Protein AF-A0A163IYZ2-F1 (afdb_monomer_lite)

Secondary structure (DSSP, 8-state):
----------PPPP---PPPHHHHHHHHHHHHHHTT----TT--SSS-HHHHHHHHHHHHTT--SS--------------HHHHHHH-HHHHHHHHHHHHHHT------

Structure (mmCIF, N/CA/C/O backbone):
data_AF-A0A163IYZ2-F1
#
_entry.id   AF-A0A163IYZ2-F1
#
loop_
_atom_site.group_PDB
_atom_site.id
_atom_site.type_symbol
_atom_site.label_atom_id
_atom_site.label_alt_id
_atom_site.label_comp_id
_atom_site.label_asym_id
_atom_site.label_entity_id
_atom_site.label_seq_id
_atom_site.pdbx_PDB_ins_code
_atom_site.Cartn_x
_atom_site.Cartn_y
_atom_site.Cartn_z
_atom_site.occupancy
_atom_site.B_iso_or_equiv
_atom_site.auth_seq_id
_atom_site.auth_comp_id
_atom_site.auth_asym_id
_atom_site.auth_atom_id
_atom_site.pdbx_PDB_model_num
ATOM 1 N N . MET A 1 1 ? -17.310 34.426 28.189 1.00 46.28 1 MET A N 1
ATOM 2 C CA . MET A 1 1 ? -17.205 32.965 28.386 1.00 46.28 1 MET A CA 1
ATOM 3 C C . MET A 1 1 ? -15.788 32.547 28.017 1.00 46.28 1 MET A C 1
ATOM 5 O O . MET A 1 1 ? -15.403 32.815 26.884 1.00 46.28 1 MET A O 1
ATOM 9 N N . PRO A 1 2 ? -14.975 32.016 28.946 1.00 46.97 2 PRO A N 1
ATOM 10 C CA . PRO A 1 2 ? -13.614 31.587 28.637 1.00 46.97 2 PRO A CA 1
ATOM 11 C C . PRO A 1 2 ? -13.666 30.297 27.807 1.00 46.97 2 PRO A C 1
ATOM 13 O O . PRO A 1 2 ? -14.372 29.355 28.161 1.00 46.97 2 PRO A O 1
ATOM 16 N N . GLY A 1 3 ? -12.967 30.285 26.671 1.00 51.25 3 GLY A N 1
ATOM 17 C CA . GLY A 1 3 ? -12.940 29.157 25.744 1.00 51.25 3 GLY A CA 1
ATOM 18 C C . GLY A 1 3 ? -12.259 27.939 26.364 1.00 51.25 3 GLY A C 1
ATOM 19 O O . GLY A 1 3 ? -11.091 27.996 26.742 1.00 51.25 3 GLY A O 1
ATOM 20 N N . THR A 1 4 ? -12.992 26.833 26.461 1.00 57.66 4 THR A N 1
ATOM 21 C CA . THR A 1 4 ? -12.463 25.537 26.886 1.00 57.66 4 THR A CA 1
ATOM 22 C C . THR A 1 4 ? -11.518 25.004 25.812 1.00 57.66 4 THR A C 1
ATOM 24 O O . THR A 1 4 ? -11.944 24.564 24.745 1.00 57.66 4 THR A O 1
ATOM 27 N N . GLN A 1 5 ? -10.218 25.060 26.085 1.00 53.09 5 GLN A N 1
ATOM 28 C CA . GLN A 1 5 ? -9.194 24.432 25.260 1.00 53.09 5 GLN A CA 1
ATOM 29 C C . GLN A 1 5 ? -9.227 22.921 25.544 1.00 53.09 5 GLN A C 1
ATOM 31 O O . GLN A 1 5 ? -8.809 22.473 26.609 1.00 53.09 5 GLN A O 1
ATOM 36 N N . PHE A 1 6 ? -9.774 22.122 24.626 1.00 57.25 6 PHE A N 1
ATOM 37 C CA . PHE A 1 6 ? -9.671 20.666 24.722 1.00 57.25 6 PHE A CA 1
ATOM 38 C C . PHE A 1 6 ? -8.248 20.251 24.345 1.00 57.25 6 PHE A C 1
ATOM 40 O O . PHE A 1 6 ? -7.871 20.252 23.174 1.00 57.25 6 PHE A O 1
ATOM 47 N N . GLU A 1 7 ? -7.445 19.918 25.353 1.00 57.88 7 GLU A N 1
ATOM 48 C CA . GLU A 1 7 ? -6.088 19.414 25.180 1.00 57.88 7 GLU A CA 1
ATOM 49 C C . GLU A 1 7 ? -6.132 18.027 24.507 1.00 57.88 7 GLU A C 1
ATOM 51 O O . GLU A 1 7 ? -6.506 17.014 25.105 1.00 57.88 7 GLU A O 1
ATOM 56 N N . MET A 1 8 ? -5.775 17.960 23.223 1.00 55.72 8 MET A N 1
ATOM 57 C CA . MET A 1 8 ? -5.551 16.687 22.541 1.00 55.72 8 MET A CA 1
ATOM 58 C C . MET A 1 8 ? -4.178 16.144 22.946 1.00 55.72 8 MET A C 1
ATOM 60 O O . MET A 1 8 ? -3.156 16.498 22.365 1.00 55.72 8 MET A O 1
ATOM 64 N N . LYS A 1 9 ? -4.156 15.249 23.938 1.00 56.62 9 LYS A N 1
ATOM 65 C CA . LYS A 1 9 ? -2.956 14.512 24.356 1.00 56.62 9 LYS A CA 1
ATOM 66 C C . LYS A 1 9 ? -2.598 13.447 23.316 1.00 56.62 9 LYS A C 1
ATOM 68 O O . LYS A 1 9 ? -3.014 12.290 23.401 1.00 56.62 9 LYS A O 1
ATOM 73 N N . ILE A 1 10 ? -1.861 13.857 22.289 1.00 60.97 10 ILE A N 1
ATOM 74 C CA . ILE A 1 10 ? -1.309 12.954 21.279 1.00 60.97 10 ILE A CA 1
ATOM 75 C C . ILE A 1 10 ? -0.127 12.227 21.932 1.00 60.97 10 ILE A C 1
ATOM 77 O O . ILE A 1 10 ? 0.869 12.852 22.287 1.00 60.97 10 ILE A O 1
ATOM 81 N N . ASN A 1 11 ? -0.244 10.913 22.146 1.00 63.53 11 ASN A N 1
ATOM 82 C CA . ASN A 1 11 ? 0.881 10.114 22.638 1.00 63.53 11 ASN A CA 1
ATOM 83 C C . ASN A 1 11 ? 2.065 10.245 21.667 1.00 63.53 11 ASN A C 1
ATOM 85 O O . ASN A 1 11 ? 1.833 10.250 20.452 1.00 63.53 11 ASN A O 1
ATOM 89 N N . PRO A 1 12 ? 3.313 10.308 22.167 1.00 61.53 12 PRO A N 1
ATOM 90 C CA . PRO A 1 12 ? 4.474 10.350 21.295 1.00 61.53 12 PRO A CA 1
ATOM 91 C C . PRO A 1 12 ? 4.440 9.136 20.356 1.00 61.53 12 PRO A C 1
ATOM 93 O O . PRO A 1 12 ? 4.047 8.040 20.786 1.00 61.53 12 PRO A O 1
ATOM 96 N N . PRO A 1 13 ? 4.803 9.311 19.073 1.00 60.50 13 PRO A N 1
ATOM 97 C CA . PRO A 1 13 ? 4.909 8.187 18.160 1.00 60.50 13 PRO A CA 1
ATOM 98 C C . PRO A 1 13 ? 5.814 7.143 18.814 1.00 60.50 13 PRO A C 1
ATOM 100 O O . PRO A 1 13 ? 6.842 7.486 19.403 1.00 60.50 13 PRO A O 1
ATOM 103 N N . ARG A 1 14 ? 5.392 5.871 18.780 1.00 67.25 14 ARG A N 1
ATOM 104 C CA . ARG A 1 14 ? 6.232 4.765 19.256 1.00 67.25 14 ARG A CA 1
ATOM 105 C C . ARG A 1 14 ? 7.623 4.963 18.664 1.00 67.25 14 ARG A C 1
ATOM 107 O O . ARG A 1 14 ? 7.717 5.208 17.464 1.00 67.25 14 ARG A O 1
ATOM 114 N N . GLN A 1 15 ? 8.642 4.873 19.517 1.00 62.19 15 GLN A N 1
ATOM 115 C CA . GLN A 1 15 ? 10.062 4.921 19.168 1.00 62.19 15 GLN A CA 1
ATOM 116 C C . GLN A 1 15 ? 10.373 3.748 18.227 1.00 62.19 15 GLN A C 1
ATOM 118 O O . GLN A 1 15 ? 10.853 2.697 18.637 1.00 62.19 15 GLN A O 1
ATOM 123 N N . ALA A 1 16 ? 9.967 3.879 16.970 1.00 61.50 16 ALA A N 1
ATOM 124 C CA . ALA A 1 16 ? 10.327 2.982 15.899 1.00 61.50 16 ALA A CA 1
ATOM 125 C C . ALA A 1 16 ? 11.645 3.502 15.345 1.00 61.50 16 ALA A C 1
ATOM 127 O O . ALA A 1 16 ? 11.788 4.701 15.111 1.00 61.50 16 ALA A O 1
ATOM 128 N N . GLN A 1 17 ? 12.604 2.602 15.159 1.00 74.69 17 GLN A N 1
ATOM 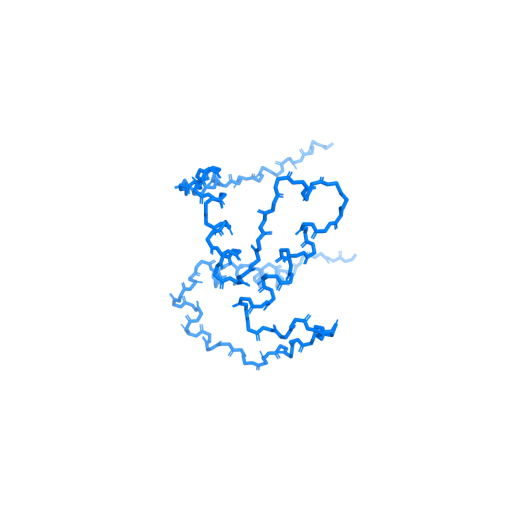129 C CA . GLN A 1 17 ? 13.858 2.951 14.518 1.00 74.69 17 GLN A CA 1
ATOM 130 C C . GLN A 1 17 ? 13.552 3.438 13.101 1.00 74.69 17 GLN A C 1
ATOM 132 O O . GLN A 1 17 ? 13.237 2.641 12.213 1.00 74.69 17 GLN A O 1
ATOM 137 N N . GLU A 1 18 ? 13.632 4.749 12.898 1.00 76.12 18 GLU A N 1
ATOM 138 C CA . GLU A 1 18 ? 13.545 5.323 11.568 1.00 76.12 18 GLU A CA 1
ATOM 139 C C . GLU A 1 18 ? 14.752 4.836 10.763 1.00 76.12 18 GLU A C 1
ATOM 141 O O . GLU A 1 18 ? 15.884 4.746 11.262 1.00 76.12 18 GLU A O 1
ATOM 146 N N . TRP A 1 19 ? 14.499 4.423 9.525 1.00 83.94 19 TRP A N 1
ATOM 147 C CA . TRP A 1 19 ? 15.570 3.955 8.662 1.00 83.94 19 TRP A CA 1
ATOM 148 C C . TRP A 1 19 ? 16.495 5.114 8.314 1.00 83.94 19 TRP A C 1
ATOM 150 O O . TRP A 1 19 ? 16.046 6.205 7.970 1.00 83.94 19 TRP A O 1
ATOM 160 N N . SER A 1 20 ? 17.805 4.859 8.351 1.00 88.19 20 SER A N 1
ATOM 161 C CA . SER A 1 20 ? 18.768 5.852 7.882 1.00 88.19 20 SER A CA 1
ATOM 162 C C . SER A 1 20 ? 18.538 6.148 6.395 1.00 88.19 20 SER A C 1
ATOM 164 O O . SER A 1 20 ? 18.199 5.251 5.614 1.00 88.19 20 SER A O 1
ATOM 166 N N . TYR A 1 21 ? 18.781 7.392 5.975 1.00 82.00 21 TYR A N 1
ATOM 167 C CA . TYR A 1 21 ? 18.680 7.793 4.567 1.00 82.00 21 TYR A CA 1
ATOM 168 C C . TYR A 1 21 ? 19.524 6.899 3.643 1.00 82.00 21 TYR A C 1
ATOM 170 O O . TYR A 1 21 ? 19.106 6.572 2.533 1.00 82.00 21 TYR A O 1
ATOM 178 N N . SER A 1 22 ? 20.691 6.454 4.123 1.00 85.69 22 SER A N 1
ATOM 179 C CA . SER A 1 22 ? 21.566 5.533 3.392 1.00 85.69 22 SER A CA 1
ATOM 180 C C . SER A 1 22 ? 20.887 4.184 3.153 1.00 85.69 22 SER A C 1
ATOM 182 O O . SER A 1 22 ? 20.791 3.737 2.010 1.00 85.69 22 SER A O 1
ATOM 184 N N . SER A 1 23 ? 20.332 3.582 4.209 1.00 86.12 23 SER A N 1
ATOM 185 C CA . SER A 1 23 ? 19.610 2.307 4.131 1.00 86.12 23 SER A CA 1
ATOM 186 C C . SER A 1 23 ? 18.390 2.402 3.212 1.00 86.12 23 SER A C 1
ATOM 188 O O . SER A 1 23 ? 18.135 1.498 2.419 1.00 86.12 23 SER A O 1
ATOM 190 N N . HIS A 1 24 ? 17.662 3.519 3.276 1.00 84.19 24 HIS A N 1
ATOM 191 C CA . HIS A 1 24 ? 16.523 3.782 2.401 1.00 84.19 24 HIS A CA 1
ATOM 192 C C . HIS A 1 24 ? 16.942 3.931 0.928 1.00 84.19 24 HIS A C 1
ATOM 194 O O . HIS A 1 24 ? 16.335 3.347 0.033 1.00 84.19 24 HIS A O 1
ATOM 200 N N . ARG A 1 25 ? 18.025 4.665 0.655 1.00 83.75 25 ARG A N 1
ATOM 201 C CA . ARG A 1 25 ? 18.556 4.839 -0.703 1.00 83.75 25 ARG A CA 1
ATOM 202 C C . ARG A 1 25 ? 19.088 3.530 -1.290 1.00 83.75 25 ARG A C 1
ATOM 204 O O . ARG A 1 25 ? 18.891 3.270 -2.476 1.00 83.75 25 ARG A O 1
ATOM 211 N N . GLU A 1 26 ? 19.772 2.720 -0.486 1.00 86.00 26 GLU A N 1
ATOM 212 C CA . GLU A 1 26 ? 20.317 1.429 -0.913 1.00 86.00 26 GLU A CA 1
ATOM 213 C C . GLU A 1 26 ? 19.204 0.432 -1.259 1.00 86.00 26 GLU A C 1
ATOM 215 O O . GLU A 1 26 ? 19.280 -0.234 -2.293 1.00 86.00 26 GLU A O 1
ATOM 220 N N . SER A 1 27 ? 18.144 0.359 -0.445 1.00 85.75 27 SER A N 1
ATOM 221 C CA . SER A 1 27 ? 17.010 -0.532 -0.715 1.00 85.75 27 SER A CA 1
ATOM 222 C C . SER A 1 27 ? 16.259 -0.138 -1.989 1.00 85.75 27 SER A C 1
ATOM 224 O O . SER A 1 27 ? 15.949 -1.009 -2.804 1.00 85.75 27 SER A O 1
ATOM 226 N N . ILE A 1 28 ? 16.075 1.165 -2.235 1.00 82.88 28 ILE A N 1
ATOM 227 C CA . ILE A 1 28 ? 15.527 1.669 -3.504 1.00 82.88 28 ILE A CA 1
ATOM 228 C C . ILE A 1 28 ? 16.428 1.274 -4.681 1.00 82.88 28 ILE A C 1
ATOM 230 O O . ILE A 1 28 ? 15.938 0.804 -5.706 1.00 82.88 28 ILE A O 1
ATOM 234 N N . GLY A 1 29 ? 17.749 1.420 -4.542 1.00 83.25 29 GLY A N 1
ATOM 235 C CA . GLY A 1 29 ? 18.706 1.030 -5.579 1.00 83.25 29 GLY A CA 1
ATOM 236 C C . GLY A 1 29 ? 18.631 -0.458 -5.936 1.00 83.25 29 GLY A C 1
ATOM 237 O O . GLY A 1 29 ? 18.633 -0.801 -7.118 1.00 83.25 29 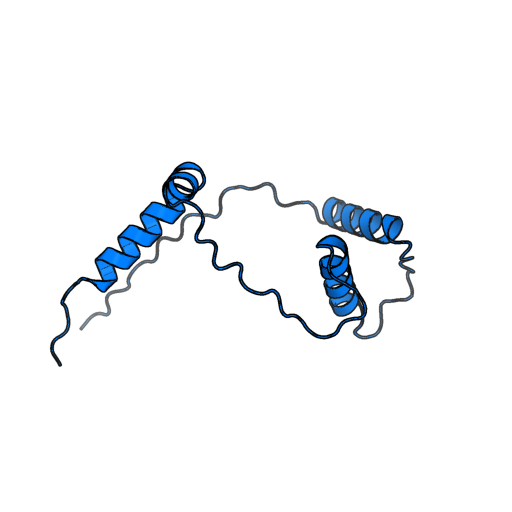GLY A O 1
ATOM 238 N N . LYS A 1 30 ? 18.502 -1.334 -4.930 1.00 85.06 30 LYS A N 1
ATOM 239 C CA . LYS A 1 30 ? 18.343 -2.787 -5.121 1.00 85.06 30 LYS A CA 1
ATOM 240 C C . LYS A 1 30 ? 17.050 -3.133 -5.860 1.00 85.06 30 LYS A C 1
ATOM 242 O O . LYS A 1 30 ? 17.097 -3.945 -6.779 1.00 85.06 30 LYS A O 1
ATOM 247 N N . ALA A 1 31 ? 15.935 -2.487 -5.511 1.00 81.81 31 ALA A N 1
ATOM 248 C CA . ALA A 1 31 ? 14.653 -2.690 -6.188 1.00 81.81 31 ALA A CA 1
ATOM 249 C C . ALA A 1 31 ? 14.688 -2.237 -7.658 1.00 81.81 31 ALA A C 1
ATOM 251 O O . ALA A 1 31 ? 14.171 -2.914 -8.540 1.00 81.81 31 ALA A O 1
ATOM 252 N N . LEU A 1 32 ? 15.338 -1.107 -7.952 1.00 79.81 32 LEU A N 1
ATOM 253 C CA . LEU A 1 32 ? 15.503 -0.647 -9.334 1.00 79.81 32 LEU A CA 1
ATOM 254 C C . LEU A 1 32 ? 16.398 -1.593 -10.142 1.00 79.81 32 LEU A C 1
ATOM 256 O O . LEU A 1 32 ? 16.095 -1.886 -11.296 1.00 79.81 32 LEU A O 1
ATOM 260 N N . TYR A 1 33 ? 17.467 -2.105 -9.528 1.00 80.88 33 TYR A N 1
ATOM 261 C CA . TYR A 1 33 ? 18.370 -3.058 -10.166 1.00 80.88 33 TYR A CA 1
ATOM 262 C C . TYR A 1 33 ? 17.684 -4.392 -10.487 1.00 80.88 33 TYR A C 1
ATOM 264 O O . TYR A 1 33 ? 17.833 -4.886 -11.602 1.00 80.88 33 TYR A O 1
ATOM 272 N N . SER A 1 34 ? 16.892 -4.950 -9.563 1.00 78.69 34 SER A N 1
ATOM 273 C CA . SER A 1 34 ? 16.148 -6.196 -9.808 1.00 78.69 34 SER A CA 1
ATOM 274 C C . SER A 1 34 ? 15.090 -6.053 -10.905 1.00 78.69 34 SER A C 1
ATOM 276 O O . SER A 1 34 ? 14.796 -7.025 -11.593 1.00 78.69 34 SER A O 1
ATOM 278 N N . LEU A 1 35 ? 14.563 -4.842 -11.111 1.00 76.81 35 LEU A N 1
ATOM 279 C CA . LEU A 1 35 ? 13.659 -4.512 -12.217 1.00 76.81 35 LEU A CA 1
ATOM 280 C C . LEU A 1 35 ? 14.392 -4.137 -13.524 1.00 76.81 35 LEU A C 1
ATOM 282 O O . LEU A 1 35 ? 13.743 -3.770 -14.501 1.00 76.81 35 LEU A O 1
ATOM 286 N N . GLY A 1 36 ? 15.730 -4.185 -13.568 1.00 77.56 36 GLY A N 1
ATOM 287 C CA . GLY A 1 36 ? 16.519 -3.796 -14.746 1.00 77.56 36 GLY A CA 1
ATOM 288 C C . GLY A 1 36 ? 16.513 -2.289 -15.041 1.00 77.56 36 GLY A C 1
ATOM 289 O O . GLY A 1 36 ? 16.955 -1.852 -16.106 1.00 77.56 36 GLY A O 1
ATOM 290 N N . ILE A 1 37 ? 16.031 -1.466 -14.105 1.00 71.69 37 ILE A N 1
ATOM 291 C CA . ILE A 1 37 ? 15.941 -0.013 -14.250 1.00 71.69 37 ILE A CA 1
ATOM 292 C C . ILE A 1 37 ? 17.276 0.604 -13.834 1.00 71.69 37 ILE A C 1
ATOM 294 O O . ILE A 1 37 ? 17.609 0.738 -12.655 1.00 71.69 37 ILE A O 1
ATOM 298 N N . ARG A 1 38 ? 18.059 1.032 -14.825 1.00 71.75 38 ARG A N 1
ATOM 299 C CA . ARG A 1 38 ? 19.357 1.671 -14.594 1.00 71.75 38 ARG A CA 1
ATOM 300 C C . ARG A 1 38 ? 19.179 3.153 -14.247 1.00 71.75 38 ARG A C 1
ATOM 302 O O . ARG A 1 38 ? 18.919 3.974 -15.124 1.00 71.75 38 ARG A O 1
ATOM 309 N N . SER A 1 39 ? 19.364 3.515 -12.978 1.00 60.22 39 SER A N 1
ATOM 310 C CA . SER A 1 39 ? 19.444 4.922 -12.559 1.00 60.22 39 SER A CA 1
ATOM 311 C C . SER A 1 39 ? 20.801 5.510 -12.972 1.00 60.22 39 SER A C 1
ATOM 313 O O . SER A 1 39 ? 21.844 4.966 -12.611 1.00 60.22 39 SER A O 1
ATOM 315 N N . ASN A 1 40 ? 20.820 6.592 -13.758 1.00 63.06 40 ASN A N 1
ATOM 316 C CA . ASN A 1 40 ? 22.054 7.298 -14.124 1.00 63.06 40 ASN A CA 1
ATOM 317 C C . ASN A 1 40 ? 22.093 8.697 -13.483 1.00 63.06 40 ASN A C 1
ATOM 319 O O . ASN A 1 40 ? 21.061 9.340 -13.295 1.00 63.06 40 ASN A O 1
ATOM 323 N N . LYS A 1 41 ? 23.304 9.195 -13.194 1.00 60.72 41 LYS A N 1
ATOM 324 C CA . LYS A 1 41 ? 23.545 10.484 -12.512 1.00 60.72 41 LYS A CA 1
ATOM 325 C C . LYS A 1 41 ? 22.938 11.701 -13.241 1.00 60.72 41 LYS A C 1
ATOM 327 O O . LYS A 1 41 ? 22.756 12.740 -12.619 1.00 60.72 41 LYS A O 1
ATOM 332 N N . LYS A 1 42 ? 22.608 11.583 -14.535 1.00 55.97 42 LYS A N 1
ATOM 333 C CA . LYS A 1 42 ? 22.079 12.665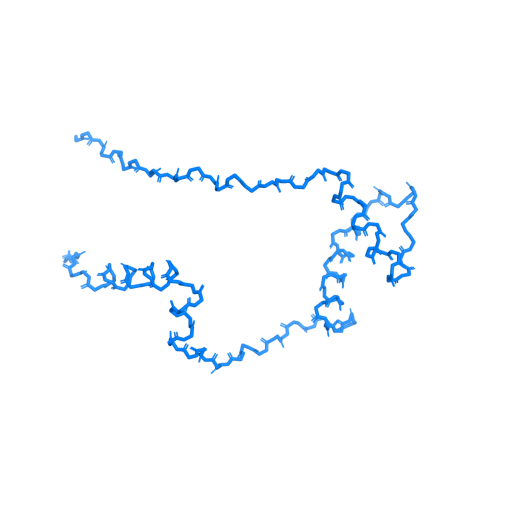 -15.386 1.00 55.97 42 LYS A CA 1
ATOM 334 C C . LYS A 1 42 ? 20.542 12.712 -15.459 1.00 55.97 42 LYS A C 1
ATOM 336 O O . LYS A 1 42 ? 20.003 13.595 -16.113 1.00 55.97 42 LYS A O 1
ATOM 341 N N . THR A 1 43 ? 19.819 11.818 -14.780 1.00 57.00 43 THR A N 1
ATOM 342 C CA . THR A 1 43 ? 18.342 11.754 -14.837 1.00 57.00 43 THR A CA 1
ATOM 343 C C . THR A 1 43 ? 17.695 12.495 -13.661 1.00 57.00 43 THR A C 1
ATOM 345 O O . THR A 1 43 ? 16.919 11.922 -12.903 1.00 57.00 43 THR A O 1
ATOM 348 N N . HIS A 1 44 ? 18.040 13.773 -13.476 1.00 52.41 44 HIS A N 1
ATOM 349 C CA . HIS A 1 44 ? 17.514 14.590 -12.369 1.00 52.41 44 HIS A CA 1
ATOM 350 C C . HIS A 1 44 ? 16.867 15.918 -12.776 1.00 52.41 44 HIS A C 1
ATOM 352 O O . HIS A 1 44 ? 16.508 16.702 -11.904 1.00 52.41 44 HIS A O 1
ATOM 358 N N . ILE A 1 45 ? 16.629 16.170 -14.062 1.00 55.31 45 ILE A N 1
ATOM 359 C CA . ILE A 1 45 ? 15.888 17.361 -14.488 1.00 55.31 45 ILE A CA 1
ATOM 360 C C . ILE A 1 45 ? 14.621 16.907 -15.215 1.00 55.31 45 ILE A C 1
ATOM 362 O O . ILE A 1 45 ? 14.673 16.435 -16.344 1.00 55.31 45 ILE A O 1
ATOM 366 N N . ILE A 1 46 ? 13.501 17.079 -14.502 1.00 45.03 46 ILE A N 1
ATOM 367 C CA . ILE A 1 46 ? 12.105 17.147 -14.968 1.00 45.03 46 ILE A CA 1
ATOM 368 C C . ILE A 1 46 ? 11.256 15.865 -14.789 1.00 45.03 46 ILE A C 1
ATOM 370 O O . ILE A 1 46 ? 11.231 14.938 -15.590 1.00 45.03 46 ILE A O 1
ATOM 374 N N . CYS A 1 47 ? 10.490 15.890 -13.688 1.00 57.62 47 CYS A N 1
ATOM 375 C CA . CYS A 1 47 ? 9.116 15.381 -13.526 1.00 57.62 47 CYS A CA 1
ATOM 376 C C . CYS A 1 47 ? 8.831 13.859 -13.593 1.00 57.62 47 CYS A C 1
ATOM 378 O O . CYS A 1 47 ? 7.689 13.452 -13.413 1.00 57.62 47 CYS A O 1
ATOM 380 N N . GLY A 1 48 ? 9.829 12.986 -13.778 1.00 54.75 48 GLY A N 1
ATOM 381 C CA . GLY A 1 48 ? 9.585 11.537 -13.933 1.00 54.75 48 GLY A CA 1
ATOM 382 C C . GLY A 1 48 ? 9.753 10.642 -12.694 1.00 54.75 48 GLY A C 1
ATOM 383 O O . GLY A 1 48 ? 9.331 9.490 -12.734 1.00 54.75 48 GLY A O 1
ATOM 384 N N . SER A 1 49 ? 10.379 11.107 -11.604 1.00 58.03 49 SER A N 1
ATOM 385 C CA . SER A 1 49 ? 10.761 10.213 -10.488 1.00 58.03 49 SER A CA 1
ATOM 386 C C . SER A 1 49 ? 9.549 9.655 -9.729 1.00 58.03 49 SER A C 1
ATOM 388 O O . SER A 1 49 ? 9.438 8.447 -9.548 1.00 58.03 49 SER A O 1
ATOM 390 N N . SER A 1 50 ? 8.586 10.511 -9.367 1.00 60.25 50 SER A N 1
ATOM 391 C CA . SER A 1 50 ? 7.374 10.090 -8.643 1.00 60.25 50 SER A CA 1
ATOM 392 C C . SER A 1 50 ? 6.477 9.173 -9.486 1.00 60.25 50 SER A C 1
ATOM 394 O O . SER A 1 50 ? 5.990 8.159 -8.993 1.00 60.25 50 SER A O 1
ATOM 396 N N . ALA A 1 51 ? 6.336 9.460 -10.787 1.00 60.44 51 ALA A N 1
ATOM 397 C CA . ALA A 1 51 ? 5.587 8.609 -11.712 1.00 60.44 51 ALA A CA 1
ATOM 398 C C . ALA A 1 51 ? 6.211 7.207 -11.834 1.00 60.44 51 ALA A C 1
ATOM 400 O O . ALA A 1 51 ? 5.494 6.211 -11.773 1.00 60.44 51 ALA A O 1
ATOM 401 N N . ARG A 1 52 ? 7.548 7.121 -11.908 1.00 65.06 52 ARG A N 1
ATOM 402 C CA . ARG A 1 52 ? 8.276 5.841 -11.938 1.00 65.06 52 ARG A CA 1
ATOM 403 C C . ARG A 1 52 ? 8.206 5.087 -10.612 1.00 65.06 52 ARG A C 1
ATOM 405 O O . ARG A 1 52 ? 8.141 3.865 -10.624 1.00 65.06 52 ARG A O 1
ATOM 412 N N . VAL A 1 53 ? 8.183 5.784 -9.474 1.00 71.75 53 VAL A N 1
ATOM 413 C CA . VAL A 1 53 ? 7.957 5.157 -8.159 1.00 71.75 53 VAL A CA 1
ATOM 414 C C . VAL A 1 53 ? 6.533 4.607 -8.059 1.00 71.75 53 VAL A C 1
ATOM 416 O O . VAL A 1 53 ? 6.353 3.486 -7.596 1.00 71.75 53 VAL A O 1
ATOM 419 N N . ALA A 1 54 ? 5.525 5.336 -8.540 1.00 71.00 54 ALA A N 1
ATOM 420 C CA . ALA A 1 54 ? 4.145 4.855 -8.571 1.00 71.00 54 ALA A CA 1
ATOM 421 C C . ALA A 1 54 ? 3.972 3.633 -9.494 1.00 71.00 54 ALA A C 1
ATOM 423 O O . ALA A 1 54 ? 3.261 2.691 -9.149 1.00 71.00 54 ALA A O 1
ATOM 424 N N . GLU A 1 55 ? 4.644 3.620 -10.646 1.00 71.12 55 GLU A N 1
ATOM 425 C CA . GLU A 1 55 ? 4.673 2.477 -11.568 1.00 71.12 55 GLU A CA 1
ATOM 426 C C . GLU A 1 55 ? 5.434 1.275 -10.979 1.00 71.12 55 GLU A C 1
ATOM 428 O O . GLU A 1 55 ? 5.007 0.131 -11.130 1.00 71.12 55 GLU A O 1
ATOM 433 N N . LEU A 1 56 ? 6.505 1.524 -10.218 1.00 75.06 56 LEU A N 1
ATOM 434 C CA . LEU A 1 56 ? 7.238 0.498 -9.475 1.00 75.06 56 LEU A CA 1
ATOM 435 C C . LEU A 1 56 ? 6.387 -0.110 -8.352 1.00 75.06 56 LEU A C 1
ATOM 437 O O . LEU A 1 56 ? 6.293 -1.329 -8.262 1.00 75.06 56 LEU A O 1
ATOM 441 N N . VAL A 1 57 ? 5.718 0.708 -7.533 1.00 78.19 57 VAL A N 1
ATOM 442 C CA . VAL A 1 57 ? 4.789 0.233 -6.489 1.00 78.19 57 VAL A CA 1
ATOM 443 C C . VAL A 1 57 ? 3.653 -0.585 -7.103 1.00 78.19 57 VAL A C 1
ATOM 445 O O . VAL A 1 57 ? 3.285 -1.624 -6.560 1.00 78.19 57 VAL A O 1
ATOM 448 N N . ARG A 1 58 ? 3.151 -0.166 -8.270 1.00 74.88 58 ARG A N 1
ATOM 449 C CA . ARG A 1 58 ? 2.146 -0.902 -9.042 1.00 74.88 58 ARG A CA 1
ATOM 450 C C . ARG A 1 58 ? 2.659 -2.282 -9.469 1.00 74.88 58 ARG A C 1
ATOM 452 O O . ARG A 1 58 ? 2.017 -3.281 -9.162 1.00 74.88 58 ARG A O 1
ATOM 459 N N . SER A 1 59 ? 3.827 -2.339 -10.105 1.00 74.94 59 SER A N 1
ATOM 460 C CA . SER A 1 59 ? 4.449 -3.592 -10.550 1.00 74.94 59 SER A CA 1
ATOM 461 C C . SER A 1 59 ? 4.754 -4.539 -9.380 1.00 74.94 59 SER A C 1
ATOM 463 O O . SER A 1 59 ? 4.418 -5.720 -9.429 1.00 74.94 59 SER A O 1
ATOM 465 N N . MET A 1 60 ? 5.296 -4.016 -8.272 1.00 79.94 60 MET A N 1
ATOM 466 C CA . MET A 1 60 ? 5.587 -4.811 -7.069 1.00 79.94 60 MET A CA 1
ATOM 467 C C . MET A 1 60 ? 4.332 -5.378 -6.402 1.00 79.94 60 MET A C 1
ATOM 469 O O . MET A 1 60 ? 4.391 -6.443 -5.796 1.00 79.94 60 MET A O 1
ATOM 473 N N . ALA A 1 61 ? 3.199 -4.687 -6.510 1.00 76.56 61 ALA A N 1
ATOM 474 C CA . ALA A 1 61 ? 1.920 -5.175 -6.011 1.00 76.56 61 ALA A CA 1
ATOM 475 C C . ALA A 1 61 ? 1.195 -6.105 -7.011 1.00 76.56 61 ALA A C 1
ATOM 477 O O . ALA A 1 61 ? 0.050 -6.479 -6.770 1.00 76.56 61 ALA A O 1
ATOM 478 N N . GLY A 1 62 ? 1.858 -6.500 -8.110 1.00 76.44 62 GLY A N 1
ATOM 479 C CA . GLY A 1 62 ? 1.343 -7.445 -9.104 1.00 76.44 62 GLY A CA 1
ATOM 480 C C . GLY A 1 62 ? 0.379 -6.833 -10.122 1.00 76.44 62 GLY A C 1
ATOM 481 O O . GLY A 1 62 ? -0.289 -7.566 -10.849 1.00 76.44 62 GLY A O 1
ATOM 482 N N . PHE A 1 63 ? 0.280 -5.503 -10.182 1.00 71.69 63 PHE A N 1
ATOM 483 C CA . PHE A 1 63 ? -0.612 -4.818 -11.115 1.00 71.69 63 PHE A CA 1
ATOM 484 C C . PHE A 1 63 ? 0.058 -4.589 -12.482 1.00 71.69 63 PHE A C 1
ATOM 486 O O . PHE A 1 63 ? 1.244 -4.244 -12.528 1.00 71.69 63 PHE A O 1
ATOM 493 N N . PRO A 1 64 ? -0.689 -4.698 -13.601 1.00 73.06 64 PRO A N 1
ATOM 494 C CA . PRO A 1 64 ? -0.165 -4.418 -14.937 1.00 73.06 64 PRO A CA 1
ATOM 495 C C . PRO A 1 64 ? 0.383 -2.988 -15.059 1.00 73.06 64 PRO A C 1
ATOM 497 O O . PRO A 1 64 ? -0.228 -2.028 -14.585 1.00 73.06 64 PRO A O 1
ATOM 500 N N . THR A 1 65 ? 1.522 -2.826 -15.734 1.00 66.69 65 THR A N 1
ATOM 501 C CA . THR A 1 65 ? 2.192 -1.524 -15.916 1.00 66.69 65 THR A CA 1
ATOM 502 C C . THR A 1 65 ? 1.508 -0.636 -16.958 1.00 66.69 65 THR A C 1
ATOM 504 O O . THR A 1 65 ? 1.549 0.586 -16.843 1.00 66.69 65 THR A O 1
ATOM 507 N N . TYR A 1 66 ? 0.841 -1.236 -17.949 1.00 63.66 66 TYR A N 1
ATOM 508 C CA . TYR A 1 66 ? 0.315 -0.521 -19.119 1.00 63.66 66 TYR A CA 1
ATOM 509 C C . TYR A 1 66 ? -1.162 -0.121 -19.015 1.00 63.66 66 TYR A C 1
ATOM 511 O O . TYR A 1 66 ? -1.628 0.718 -19.789 1.00 63.66 66 TYR A O 1
ATOM 519 N N . ASP A 1 67 ? -1.901 -0.701 -18.065 1.00 61.66 67 ASP A N 1
ATOM 520 C CA . ASP A 1 67 ? -3.327 -0.431 -17.936 1.00 61.66 67 ASP A CA 1
ATOM 521 C C . ASP A 1 67 ? -3.561 0.802 -17.052 1.00 61.66 67 ASP A C 1
ATOM 523 O O . ASP A 1 67 ? -3.107 0.895 -15.907 1.00 61.66 67 ASP A O 1
ATOM 527 N N . ARG A 1 68 ? -4.206 1.819 -17.629 1.00 69.12 68 ARG A N 1
ATOM 528 C CA . ARG A 1 68 ? -4.445 3.128 -16.997 1.00 69.12 68 ARG A CA 1
ATOM 529 C C . ARG A 1 68 ? -5.644 3.117 -16.048 1.00 69.12 68 ARG A C 1
ATOM 531 O O . ARG A 1 68 ? -5.853 4.104 -15.343 1.00 69.12 68 ARG A O 1
ATOM 538 N N . PHE A 1 69 ? -6.411 2.031 -16.011 1.00 61.97 69 PHE A N 1
ATOM 539 C CA . PHE A 1 69 ? -7.603 1.917 -15.183 1.00 61.97 69 PHE A CA 1
ATOM 540 C C . PHE A 1 69 ? -7.298 1.194 -13.871 1.00 61.97 69 PHE A C 1
ATOM 542 O O . PHE A 1 69 ? -6.963 0.014 -13.836 1.00 61.97 69 PHE A O 1
ATOM 549 N N . PHE A 1 70 ? -7.438 1.920 -12.763 1.00 59.56 70 PHE A N 1
ATOM 550 C CA . PHE A 1 70 ? -7.351 1.364 -11.417 1.00 59.56 70 PHE A CA 1
ATOM 551 C C . PHE A 1 70 ? -8.747 0.980 -10.926 1.00 59.56 70 PHE A C 1
ATOM 553 O O . PHE A 1 70 ? -9.395 1.755 -10.227 1.00 59.56 70 PHE A O 1
ATOM 560 N N . TYR A 1 71 ? -9.226 -0.210 -11.279 1.00 59.72 71 TYR A N 1
ATOM 561 C CA . TYR A 1 71 ? -10.399 -0.790 -10.626 1.00 59.72 71 TYR A CA 1
ATOM 562 C C . TYR A 1 71 ? -9.981 -2.053 -9.880 1.00 59.72 71 TYR A C 1
ATOM 564 O O . TYR A 1 71 ? -10.060 -3.169 -10.382 1.00 59.72 71 TYR A O 1
ATOM 572 N N . LEU A 1 72 ? -9.526 -1.863 -8.642 1.00 64.94 72 LEU A N 1
ATOM 573 C CA . LEU A 1 72 ? -9.631 -2.923 -7.654 1.00 64.94 72 LEU A CA 1
ATOM 574 C C . LEU A 1 72 ? -11.093 -2.977 -7.234 1.00 64.94 72 LEU A C 1
ATOM 576 O O . LEU A 1 72 ? -11.569 -2.083 -6.530 1.00 64.94 72 LEU A O 1
ATOM 580 N N . ALA A 1 73 ? -11.811 -4.016 -7.660 1.00 64.19 73 ALA A N 1
ATOM 581 C CA . ALA A 1 73 ? -13.056 -4.356 -6.997 1.00 64.19 73 ALA A CA 1
ATOM 582 C C . ALA A 1 73 ? -12.727 -4.511 -5.509 1.00 64.19 73 ALA A C 1
ATOM 584 O O . ALA A 1 73 ? -11.873 -5.321 -5.139 1.00 64.19 73 ALA A O 1
ATOM 585 N N . ARG A 1 74 ? -13.352 -3.699 -4.647 1.00 62.25 74 ARG A N 1
ATOM 586 C CA . ARG A 1 74 ? -13.300 -3.976 -3.214 1.00 62.25 74 ARG A CA 1
ATOM 587 C C . ARG A 1 74 ? -13.882 -5.367 -3.051 1.00 62.25 74 ARG A C 1
ATOM 589 O O . ARG A 1 74 ? -15.059 -5.568 -3.341 1.00 62.25 74 ARG A O 1
ATOM 596 N N . ALA A 1 75 ? -13.054 -6.322 -2.645 1.00 60.44 75 ALA A N 1
ATOM 597 C CA . ALA A 1 75 ? -13.565 -7.611 -2.234 1.00 60.44 75 ALA A CA 1
ATOM 598 C C . ALA A 1 75 ? -14.527 -7.332 -1.074 1.00 60.44 75 ALA A C 1
ATOM 600 O O . ALA A 1 75 ? -14.099 -6.898 -0.007 1.00 60.44 75 ALA A O 1
ATOM 601 N N . ALA A 1 76 ? -15.824 -7.529 -1.306 1.00 59.38 76 ALA A N 1
ATOM 602 C CA . ALA A 1 76 ? -16.881 -7.412 -0.302 1.00 59.38 76 ALA A CA 1
ATOM 603 C C . ALA A 1 76 ? -16.878 -8.631 0.639 1.00 59.38 76 ALA A C 1
ATOM 605 O O . ALA A 1 76 ? -17.917 -9.178 0.989 1.00 59.38 76 ALA A O 1
ATOM 606 N N . LEU A 1 77 ? -15.685 -9.107 0.985 1.00 68.31 77 LEU A N 1
ATOM 607 C CA . LEU A 1 77 ? -15.481 -10.086 2.031 1.00 68.31 77 LEU A CA 1
ATOM 608 C C . LEU A 1 77 ? -15.144 -9.282 3.269 1.00 68.31 77 LEU A C 1
ATOM 610 O O . LEU A 1 77 ? -13.988 -8.916 3.479 1.00 68.31 77 LEU A O 1
ATOM 614 N N . ASP A 1 78 ? -16.169 -8.982 4.062 1.00 70.25 78 ASP A N 1
ATOM 615 C CA . ASP A 1 78 ? -15.939 -8.531 5.422 1.00 70.25 78 ASP A CA 1
ATOM 616 C C . ASP A 1 78 ? -15.134 -9.634 6.125 1.00 70.25 78 ASP A C 1
ATOM 618 O O . ASP A 1 78 ? -15.615 -10.768 6.252 1.00 70.25 78 ASP A O 1
ATOM 622 N N . PRO A 1 79 ? -13.873 -9.368 6.514 1.00 75.44 79 PRO A N 1
ATOM 623 C CA . PRO A 1 79 ? -13.063 -10.375 7.174 1.00 75.44 79 PRO A CA 1
ATOM 624 C C . PRO A 1 79 ? -13.779 -10.827 8.455 1.00 75.44 79 PRO A C 1
ATOM 626 O O . PRO A 1 79 ? -14.400 -9.997 9.130 1.00 75.44 79 PRO A O 1
ATOM 629 N N . PRO A 1 80 ? -13.699 -12.119 8.832 1.00 83.00 80 PRO A N 1
ATOM 630 C CA . PRO A 1 80 ? -14.401 -12.625 10.003 1.00 83.00 80 PRO A CA 1
ATOM 631 C C . PRO A 1 80 ? -14.094 -11.758 11.225 1.00 83.00 80 PRO A C 1
ATOM 633 O O . PRO A 1 80 ? -12.936 -11.607 11.618 1.00 83.00 80 PRO A O 1
ATOM 636 N N . THR A 1 81 ? -15.125 -11.185 11.847 1.00 77.69 81 THR A N 1
ATOM 637 C CA . THR A 1 81 ? -14.955 -10.192 12.920 1.00 77.69 81 THR A CA 1
ATOM 638 C C . THR A 1 81 ? -14.115 -10.727 14.086 1.00 77.69 81 THR A C 1
ATOM 640 O O . THR A 1 81 ? -13.363 -9.981 14.714 1.00 77.69 81 THR A O 1
ATOM 643 N N . SER A 1 82 ? -14.189 -12.034 14.356 1.00 82.81 82 SER A N 1
ATOM 644 C CA . SER A 1 82 ? -13.371 -12.719 15.364 1.00 82.81 82 SER A CA 1
ATOM 645 C C . SER A 1 82 ? -11.869 -12.679 15.054 1.00 82.81 82 SER A C 1
ATOM 647 O O . SER A 1 82 ? -11.058 -12.568 15.974 1.00 82.81 82 SER A O 1
ATOM 649 N N . LEU A 1 83 ? -11.487 -12.724 13.777 1.00 83.81 83 LEU A N 1
ATOM 650 C CA . LEU A 1 83 ? -10.101 -12.662 13.319 1.00 83.81 83 LEU A CA 1
ATOM 651 C C . LEU A 1 83 ? -9.550 -11.236 13.428 1.00 83.81 83 LEU A C 1
ATOM 653 O O . LEU A 1 83 ? -8.464 -11.034 13.971 1.00 83.81 83 LEU A O 1
ATOM 657 N N . CYS A 1 84 ? -10.330 -10.235 13.015 1.00 82.50 84 CYS A N 1
ATOM 658 C CA . CYS A 1 84 ? -9.947 -8.827 13.145 1.00 82.50 84 CYS A CA 1
ATOM 659 C C . CYS A 1 84 ? -9.749 -8.408 14.605 1.00 82.50 84 CYS A C 1
ATOM 661 O O . CYS A 1 84 ? -8.769 -7.735 14.919 1.00 82.50 84 CYS A O 1
ATOM 663 N N . LYS A 1 85 ? -10.632 -8.858 15.506 1.00 82.88 85 LYS A N 1
ATOM 664 C CA . LYS A 1 85 ? -10.518 -8.594 16.949 1.00 82.88 85 LYS A CA 1
ATOM 665 C C . LYS A 1 85 ? -9.269 -9.229 17.572 1.00 82.88 85 LYS A C 1
ATOM 667 O O . LYS A 1 85 ? -8.704 -8.652 18.494 1.00 82.88 85 LYS A O 1
ATOM 672 N N . LYS A 1 86 ? -8.817 -10.383 17.060 1.00 87.75 86 LYS A N 1
ATOM 673 C CA . LYS A 1 86 ? -7.595 -11.059 17.527 1.00 87.75 86 LYS A CA 1
ATOM 674 C C . LYS A 1 86 ? -6.312 -10.409 17.005 1.00 87.75 86 LYS A C 1
ATOM 676 O O . LYS A 1 86 ? -5.384 -10.233 17.785 1.00 87.75 86 LYS A O 1
ATOM 681 N N . LEU A 1 87 ? -6.244 -10.060 15.717 1.00 90.56 87 LEU A N 1
ATOM 682 C CA . LEU A 1 87 ? -5.035 -9.450 15.142 1.00 90.56 87 LEU A CA 1
ATOM 683 C C . LEU A 1 87 ? -4.875 -7.975 15.523 1.00 90.56 87 LEU A C 1
ATOM 685 O O . LEU A 1 87 ? -3.756 -7.508 15.723 1.00 90.56 87 LEU A O 1
ATOM 689 N N . PHE A 1 88 ? -5.981 -7.237 15.615 1.00 87.44 88 PHE A N 1
ATOM 690 C CA . PHE A 1 88 ? -5.963 -5.790 15.812 1.00 87.44 88 PHE A CA 1
ATOM 691 C C . PHE A 1 88 ? -6.902 -5.354 16.946 1.00 87.44 88 PHE A C 1
ATOM 693 O O . PHE A 1 88 ? -7.856 -4.605 16.713 1.00 87.44 88 PHE A O 1
ATOM 700 N N . PRO A 1 89 ? -6.627 -5.767 18.196 1.00 86.62 89 PRO A N 1
ATOM 701 C CA . PRO A 1 89 ? -7.516 -5.509 19.331 1.00 86.62 89 PRO A CA 1
ATOM 702 C C . PRO A 1 89 ? -7.780 -4.010 19.547 1.00 86.62 89 PRO A C 1
ATOM 704 O O . PRO A 1 89 ? -8.925 -3.593 19.706 1.00 86.62 89 PRO A O 1
ATOM 707 N N . ALA A 1 90 ? -6.741 -3.175 19.431 1.00 88.00 90 ALA A N 1
ATOM 708 C CA . ALA A 1 90 ? -6.856 -1.723 19.590 1.00 88.00 90 ALA A CA 1
ATOM 709 C C . ALA A 1 90 ? -7.664 -1.033 18.471 1.00 88.00 90 ALA A C 1
ATOM 711 O O . ALA A 1 90 ? -8.174 0.069 18.669 1.00 88.00 90 ALA A O 1
ATOM 712 N N . ILE A 1 91 ? -7.765 -1.645 17.285 1.00 87.06 91 ILE A N 1
ATOM 713 C CA . ILE A 1 91 ? -8.583 -1.114 16.186 1.00 87.06 91 ILE A CA 1
ATOM 714 C C . ILE A 1 91 ? -10.058 -1.413 16.465 1.00 87.06 91 ILE A C 1
ATOM 716 O O . ILE A 1 91 ? -10.880 -0.504 16.365 1.00 87.06 91 ILE A O 1
ATOM 720 N N . GLY A 1 92 ? -10.378 -2.639 16.895 1.00 84.88 92 GLY A N 1
ATOM 721 C CA . GLY A 1 92 ? -11.734 -3.020 17.304 1.00 84.88 92 GLY A CA 1
ATOM 722 C C . GLY A 1 92 ? -12.287 -2.116 18.409 1.00 84.88 92 GLY A C 1
ATOM 723 O O . GLY A 1 92 ? -13.341 -1.513 18.235 1.00 84.88 92 GLY A O 1
ATOM 724 N N . GLU A 1 93 ? -11.514 -1.908 19.478 1.00 85.88 93 GLU A N 1
ATOM 725 C CA . GLU A 1 93 ? -11.895 -1.025 20.592 1.00 85.88 93 GLU A CA 1
ATOM 726 C C . GLU A 1 93 ? -12.178 0.421 20.133 1.00 85.88 93 GLU A C 1
ATOM 728 O O . GLU A 1 93 ? -13.123 1.070 20.587 1.00 85.88 93 GLU A O 1
ATOM 733 N N . ARG A 1 94 ? -11.377 0.950 19.197 1.00 85.75 94 ARG A N 1
ATOM 734 C CA . ARG A 1 94 ? -11.598 2.293 18.637 1.00 85.75 94 ARG A CA 1
ATOM 735 C C . ARG A 1 94 ? -12.889 2.379 17.823 1.00 85.75 94 ARG A C 1
ATOM 737 O O . ARG A 1 94 ? -13.556 3.411 17.897 1.00 85.75 94 ARG A O 1
ATOM 744 N N . HIS A 1 95 ? -13.244 1.334 17.075 1.00 83.56 95 HIS A N 1
ATOM 745 C CA . HIS A 1 95 ? -14.515 1.278 16.350 1.00 83.56 95 HIS A CA 1
ATOM 746 C C . HIS A 1 95 ? -15.711 1.227 17.302 1.00 83.56 95 HIS A C 1
ATOM 748 O O . HIS A 1 95 ? -16.657 1.989 17.110 1.00 83.56 95 HIS A O 1
ATOM 754 N N . ASP A 1 96 ? -15.639 0.427 18.367 1.00 84.94 96 ASP A N 1
ATOM 755 C CA . ASP A 1 96 ? -16.704 0.334 19.372 1.00 84.94 96 ASP A CA 1
ATOM 756 C C . ASP A 1 96 ? -16.929 1.687 20.075 1.00 84.94 96 ASP A C 1
ATOM 758 O O . ASP A 1 96 ? -18.061 2.155 20.220 1.00 84.94 96 ASP A O 1
ATOM 762 N N . ARG A 1 97 ? -15.846 2.400 20.418 1.00 85.56 97 ARG A N 1
ATOM 763 C CA . ARG A 1 97 ? -15.910 3.767 20.972 1.00 85.56 97 ARG A CA 1
ATOM 764 C C . ARG A 1 97 ? -16.493 4.789 19.993 1.00 85.56 97 ARG A C 1
ATOM 766 O O . ARG A 1 97 ? -17.158 5.732 20.422 1.00 85.56 97 ARG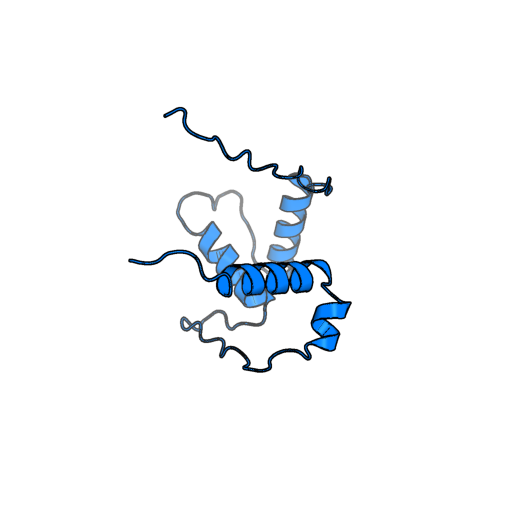 A O 1
ATOM 773 N N . LEU A 1 98 ? -16.230 4.641 18.693 1.00 83.38 98 LEU A N 1
ATOM 774 C CA . LEU A 1 98 ? -16.808 5.497 17.653 1.00 83.38 98 LEU A CA 1
ATOM 775 C C . LEU A 1 98 ? -18.315 5.234 17.493 1.00 83.38 98 LEU A C 1
ATOM 777 O O . LEU A 1 98 ? -19.084 6.188 17.375 1.00 83.38 98 LEU A O 1
ATOM 781 N N . ALA A 1 99 ? -18.735 3.967 17.541 1.00 79.75 99 ALA A N 1
ATOM 782 C CA . ALA A 1 99 ? -20.140 3.568 17.489 1.00 79.75 99 ALA A CA 1
ATOM 783 C C . ALA A 1 99 ? -20.924 4.074 18.713 1.00 79.75 99 ALA A C 1
ATOM 785 O O . ALA A 1 99 ? -21.995 4.654 18.555 1.00 79.75 99 ALA A O 1
ATOM 786 N N . ALA A 1 100 ? -20.350 3.970 19.917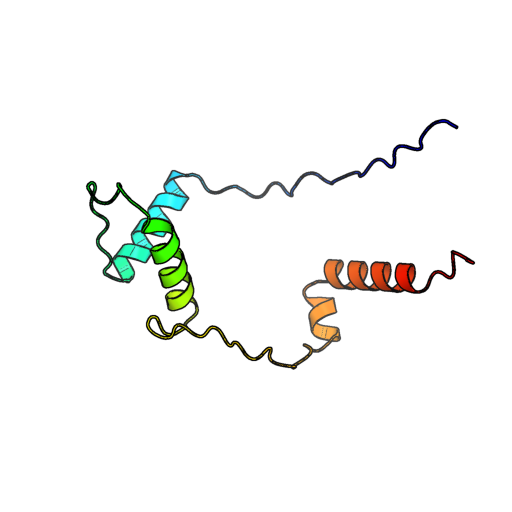 1.00 78.94 100 ALA A N 1
ATOM 787 C CA . ALA A 1 100 ? -20.950 4.504 21.142 1.00 78.94 100 ALA A CA 1
ATOM 788 C C . ALA A 1 100 ? -21.145 6.032 21.092 1.00 78.94 100 ALA A C 1
ATOM 790 O O . ALA A 1 100 ? -22.170 6.543 21.532 1.00 78.94 100 ALA A O 1
ATOM 791 N N . LYS A 1 101 ? -20.201 6.771 20.491 1.00 71.88 101 LYS A N 1
ATOM 792 C CA . LYS A 1 101 ? -20.346 8.221 20.268 1.00 71.88 101 LYS A CA 1
ATOM 793 C C . LYS A 1 101 ? -21.431 8.570 19.248 1.00 71.88 101 LYS A C 1
ATOM 795 O O . LYS A 1 101 ? -22.076 9.599 19.395 1.00 71.88 101 LYS A O 1
ATOM 800 N N . LYS A 1 102 ? -21.635 7.736 18.223 1.00 64.88 102 LYS A N 1
ATOM 801 C CA . LYS A 1 102 ? -22.698 7.923 17.218 1.00 64.88 102 LYS A CA 1
ATOM 802 C C . LYS A 1 102 ? -24.102 7.655 17.766 1.00 64.88 102 LYS A C 1
ATOM 804 O O . LYS A 1 102 ? -25.058 8.168 17.201 1.00 64.88 102 LYS A O 1
ATOM 809 N N . LEU A 1 103 ? -24.209 6.880 18.846 1.00 60.59 103 LEU A N 1
ATOM 810 C CA . LEU A 1 103 ? -25.468 6.532 19.510 1.00 60.59 103 LEU A CA 1
ATOM 811 C C . LEU A 1 103 ? -25.815 7.446 20.696 1.00 60.59 103 LEU A C 1
ATOM 813 O O . LEU A 1 103 ? -26.859 7.249 21.308 1.00 60.59 103 LEU A O 1
ATOM 817 N N . SER A 1 104 ? -24.974 8.434 21.029 1.00 60.53 104 SER A N 1
ATOM 818 C CA . SER A 1 104 ? -25.299 9.433 22.053 1.00 60.53 104 SER A CA 1
ATOM 819 C C . SER A 1 104 ? -26.423 10.349 21.541 1.00 60.53 104 SER A C 1
ATOM 821 O O . SER A 1 104 ? -26.188 11.081 20.578 1.00 60.53 104 SER A O 1
ATOM 823 N N . PRO A 1 105 ? -27.623 10.357 22.154 1.00 66.00 105 PRO A N 1
ATOM 824 C CA . PRO A 1 105 ? 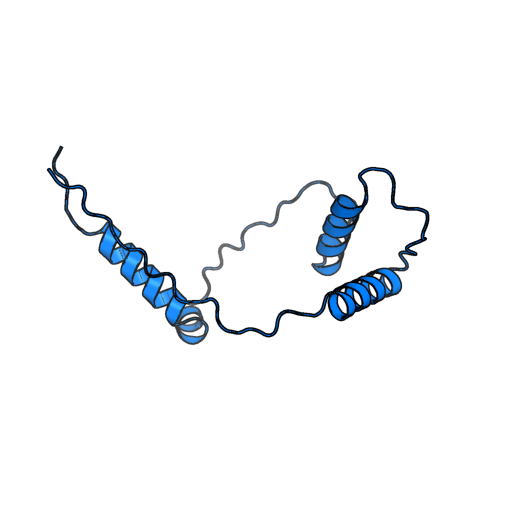-28.674 11.298 21.804 1.00 66.00 105 PRO A CA 1
ATOM 825 C C . PRO A 1 105 ? -28.344 12.638 22.463 1.00 66.00 105 PRO A C 1
ATOM 827 O O . PRO A 1 105 ? -28.548 12.824 23.659 1.00 66.00 105 PRO A O 1
ATOM 830 N N . GLY A 1 106 ? -27.767 13.554 21.696 1.00 66.31 106 GLY A N 1
ATOM 831 C CA . GLY A 1 106 ? -27.413 14.881 22.183 1.00 66.31 106 GLY A CA 1
ATOM 832 C C . GLY A 1 106 ? -27.150 15.818 21.023 1.00 66.31 106 GLY A C 1
ATOM 833 O O . GLY A 1 106 ? -26.009 15.941 20.599 1.00 66.31 106 GLY A O 1
ATOM 834 N N . ASP A 1 107 ? -28.235 16.324 20.438 1.00 51.72 107 ASP A N 1
ATOM 835 C CA . ASP A 1 107 ? -28.542 17.759 20.367 1.00 51.72 107 ASP A CA 1
ATOM 836 C C . ASP A 1 107 ? -29.968 17.908 19.786 1.00 51.72 107 ASP A C 1
ATOM 838 O O . ASP A 1 107 ? -30.206 17.482 18.651 1.00 51.72 107 ASP A O 1
ATOM 842 N N . PRO A 1 108 ? -30.961 18.424 20.539 1.00 59.72 108 PRO A N 1
ATOM 843 C CA . PRO A 1 108 ? -32.218 18.865 19.944 1.00 59.72 108 PRO A CA 1
ATOM 844 C C . PRO A 1 108 ? -31.983 20.164 19.151 1.00 59.72 108 PRO A C 1
ATOM 846 O O . PRO A 1 108 ? -31.231 21.030 19.599 1.00 59.72 108 PRO A O 1
ATOM 849 N N . ILE A 1 109 ? -32.611 20.244 17.971 1.00 61.75 109 ILE A N 1
ATOM 850 C CA . ILE A 1 109 ? -32.672 21.423 17.082 1.00 61.75 109 ILE A CA 1
ATOM 851 C C . ILE A 1 109 ? -33.230 22.636 17.828 1.00 61.75 109 ILE A C 1
ATOM 853 O O . ILE A 1 109 ? -34.231 22.450 18.560 1.00 61.75 109 ILE A O 1
#

Foldseek 3Di:
DDDDDDDPPDDPDPPDPDDDPVRVVVVVVVLCVVVVNDDDPPPDPDDCPVVVVVLSVCVVVVHDSPDPDDDDPPPPPPDDVVVCCVVPVVVVVVVVVVVVVVPDPDDDD

Sequence (109 aa):
MPGTQFEMKINPPRQAQEWSYSSHRESIGKALYSLGIRSNKKTHIICGSSARVAELVRSMAGFPTYDRFFYLARAALDPPTSLCKKLFPAIGERHDRLAAKKLSPGDPI

Organism: Absidia glauca (NCBI:txid4829)

pLDDT: mean 70.74, std 11.76, range [45.03, 90.56]

InterPro domains:
  IPR038279 Ndc10, domain 2 superfamily [G3DSA:1.10.443.20] (47-105)

Radius of gyration: 22.99 Å; chains: 1; bounding box: 56×46×48 Å